Protein AF-A0A8S0FPG7-F1 (afdb_monomer)

Foldseek 3Di:
DQVLVVVLVVQLVVLLVVDDPVCSVPPSVVVSCVVSVVCLCVPLLVVLVVVLVVLVVLCVVQVPDPVSLVVSLVVVVVCVVNVVVVSNVNSQVVCCVPPVHRPVVVSPVVSVVVVVVVLVVQLVVDDPPDPSVVVSCCVNCPPPCVVVVVD

Sequence (151 aa):
MLIAAWACARIECMVRRFMPDDLDMLLTSLITLLITATLAYLIIMPLGGWLFEGMSWLFMHLNSNPLGCAVLAGLFLIAVVFGVHQGFIPVYLALMDSQGFNSLFPILSMAGAGQVGAALALYWRAQPHSALRSQVRGAMVFPVCLALANR

Mean predicted aligned error: 8.55 Å

InterPro domains:
  IPR003352 Phosphotransferase system, EIIC [PF02378] (2-140)
  IPR050558 Phosphotransferase System Sugar-Specific Components [PTHR30175] (1-141)

pLDDT: mean 82.03, std 10.94, range [39.38, 93.62]

Organism: Escherichia coli (NCBI:txid562)

Radius of gyration: 20.66 Å; Cα contacts (8 Å, |Δi|>4): 97; chains: 1; bounding box: 47×41×50 Å

Secondary structure (DSSP, 8-state):
-HHHHHHHHHHHHHHGGG--TTTIIIIIHHHHHHHHHHHHHHHHHHHHHHHHHHHHHHHHHHTTSHHHHHHHHHHHHHHHHHT-GGGGHHHHHHHHHHHSS-THHHHHHHHHHHHHHHHHHHHHHS-TT-HHHHHHHHHHHTTTSTTTTT-

Structure (mmCIF, N/CA/C/O backbone):
data_AF-A0A8S0FPG7-F1
#
_entry.id   AF-A0A8S0FPG7-F1
#
loop_
_atom_site.group_PDB
_atom_site.id
_atom_site.type_symbol
_atom_site.label_atom_id
_atom_site.label_alt_id
_atom_site.label_comp_id
_atom_site.label_asym_id
_atom_site.label_entity_id
_atom_site.label_seq_id
_atom_site.pdbx_PDB_ins_code
_atom_site.Cartn_x
_atom_site.Cartn_y
_atom_site.Cartn_z
_atom_site.occupancy
_atom_site.B_iso_or_equiv
_atom_site.auth_seq_id
_atom_site.auth_comp_id
_atom_site.auth_asym_id
_atom_site.auth_atom_id
_atom_site.pdbx_PDB_model_num
ATOM 1 N N . MET A 1 1 ? -8.082 -0.524 1.436 1.00 66.88 1 MET A N 1
ATOM 2 C CA . MET A 1 1 ? -8.017 -0.491 2.911 1.00 66.88 1 MET A CA 1
ATOM 3 C C . MET A 1 1 ? -8.982 0.546 3.444 1.00 66.88 1 MET A C 1
ATOM 5 O O . MET A 1 1 ? -9.886 0.129 4.137 1.00 66.88 1 MET A O 1
ATOM 9 N N . LEU A 1 2 ? -8.917 1.827 3.054 1.00 77.75 2 LEU A N 1
ATOM 10 C CA . LEU A 1 2 ? -9.933 2.814 3.471 1.00 77.75 2 LEU A CA 1
ATOM 11 C C . LEU A 1 2 ? -11.357 2.430 3.029 1.00 77.75 2 LEU A C 1
ATOM 13 O O . LEU A 1 2 ? -12.260 2.337 3.852 1.00 77.75 2 LEU A O 1
ATOM 17 N N . ILE A 1 3 ? -11.538 2.129 1.739 1.00 81.31 3 ILE A N 1
ATOM 18 C CA . ILE A 1 3 ? -12.849 1.749 1.181 1.00 81.31 3 ILE A CA 1
ATOM 19 C C . ILE A 1 3 ? -13.330 0.417 1.778 1.00 81.31 3 ILE A C 1
ATOM 21 O O . ILE A 1 3 ? -14.481 0.288 2.186 1.00 8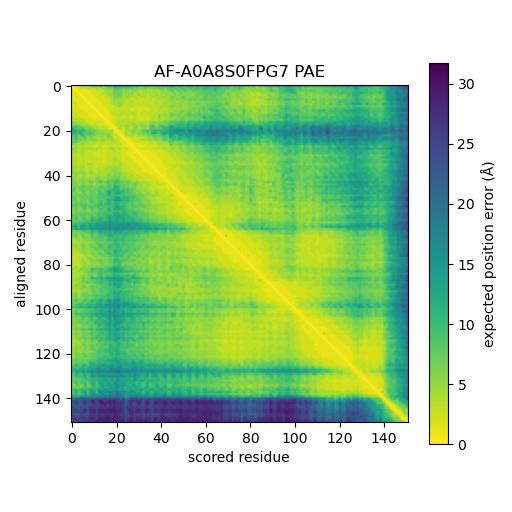1.31 3 ILE A O 1
ATOM 25 N N . ALA A 1 4 ? -12.425 -0.560 1.874 1.00 78.44 4 ALA A N 1
ATOM 26 C CA . ALA A 1 4 ? -12.716 -1.872 2.446 1.00 78.44 4 ALA A CA 1
ATOM 27 C C . ALA A 1 4 ? -13.068 -1.795 3.941 1.00 78.44 4 ALA A C 1
ATOM 29 O O . ALA A 1 4 ? -14.007 -2.452 4.368 1.00 78.44 4 ALA A O 1
ATOM 30 N N . ALA A 1 5 ? -12.368 -0.968 4.724 1.00 83.25 5 ALA A N 1
ATOM 31 C CA . ALA A 1 5 ? -12.648 -0.761 6.143 1.00 83.25 5 ALA A CA 1
ATOM 32 C C . ALA A 1 5 ? -13.995 -0.064 6.350 1.00 83.25 5 ALA A C 1
ATOM 34 O O . ALA A 1 5 ? -14.757 -0.466 7.221 1.00 83.25 5 ALA A O 1
ATOM 35 N N . TRP A 1 6 ? -14.326 0.924 5.514 1.00 87.69 6 TRP A N 1
ATOM 36 C CA . TRP A 1 6 ? -15.642 1.561 5.536 1.00 87.69 6 TRP A CA 1
ATOM 37 C C . TRP A 1 6 ? -16.770 0.566 5.223 1.00 87.69 6 TRP A C 1
ATOM 39 O O . TRP A 1 6 ? -17.760 0.504 5.951 1.00 87.69 6 TRP A O 1
ATOM 49 N N . ALA A 1 7 ? -16.602 -0.256 4.182 1.00 85.25 7 ALA A N 1
ATOM 50 C CA . ALA A 1 7 ? -17.572 -1.289 3.826 1.00 85.25 7 ALA A CA 1
ATOM 51 C C . ALA A 1 7 ? -17.703 -2.352 4.930 1.00 85.25 7 ALA A C 1
ATOM 53 O O . ALA A 1 7 ? -18.816 -2.684 5.331 1.00 85.25 7 ALA A O 1
ATOM 54 N N . CYS A 1 8 ? -16.576 -2.826 5.467 1.00 86.00 8 CYS A N 1
ATOM 55 C CA . CYS A 1 8 ? -16.525 -3.780 6.573 1.00 86.00 8 CYS A CA 1
ATOM 56 C C . CYS A 1 8 ? -17.244 -3.233 7.809 1.00 86.00 8 CYS A C 1
ATOM 58 O O . CYS A 1 8 ? -18.121 -3.906 8.334 1.00 86.00 8 CYS A O 1
ATOM 60 N N . ALA A 1 9 ? -16.957 -1.993 8.219 1.00 88.69 9 ALA A N 1
ATOM 61 C CA . ALA A 1 9 ? -17.635 -1.348 9.342 1.00 88.69 9 ALA A CA 1
ATOM 62 C C . ALA A 1 9 ? -19.152 -1.261 9.112 1.00 88.69 9 ALA A C 1
ATOM 64 O O . ALA A 1 9 ? -19.949 -1.467 10.028 1.00 88.69 9 ALA A O 1
ATOM 65 N N . ARG A 1 10 ? -19.581 -1.003 7.870 1.00 90.12 10 ARG A N 1
ATOM 66 C CA . ARG A 1 10 ? -21.006 -0.935 7.542 1.00 90.12 10 ARG A CA 1
ATOM 67 C C . ARG A 1 10 ? -21.693 -2.298 7.615 1.00 90.12 10 ARG A C 1
ATOM 69 O O . ARG A 1 10 ? -22.821 -2.349 8.111 1.00 90.12 10 ARG A O 1
ATOM 76 N N . ILE A 1 11 ? -21.029 -3.352 7.136 1.00 89.06 11 ILE A N 1
ATOM 77 C CA . ILE A 1 11 ? -21.490 -4.746 7.223 1.00 89.06 11 ILE A CA 1
ATOM 78 C C . ILE A 1 11 ? -21.537 -5.176 8.689 1.00 89.06 11 ILE A C 1
ATOM 80 O O . ILE A 1 11 ? -22.553 -5.706 9.125 1.00 89.06 11 ILE A O 1
ATOM 84 N N . GLU A 1 12 ? -20.506 -4.862 9.470 1.00 89.56 12 GLU A N 1
ATOM 85 C CA . GLU A 1 12 ? -20.434 -5.178 10.896 1.00 89.56 12 GLU A CA 1
ATOM 86 C C . GLU A 1 12 ? -21.633 -4.602 11.652 1.00 89.56 12 GLU A C 1
ATOM 88 O O . GLU A 1 12 ? -22.359 -5.333 12.320 1.00 89.56 12 GLU A O 1
ATOM 93 N N . CYS A 1 13 ? -21.927 -3.310 11.468 1.00 89.38 13 CYS A N 1
ATOM 94 C CA . CYS A 1 13 ? -23.095 -2.680 12.083 1.00 89.38 13 CYS A CA 1
ATOM 95 C C . CYS A 1 13 ? -24.428 -3.319 11.662 1.00 89.38 13 CYS A C 1
ATOM 97 O O . CYS A 1 13 ? -25.410 -3.200 12.391 1.00 89.38 13 CYS A O 1
ATOM 99 N N . MET A 1 14 ? -24.505 -3.935 10.479 1.00 89.94 14 MET A N 1
ATOM 100 C CA . MET A 1 14 ? -25.705 -4.654 10.042 1.00 89.94 14 MET A CA 1
ATOM 101 C C . MET A 1 14 ? -25.798 -6.026 10.700 1.00 89.94 14 MET A C 1
ATOM 103 O O . MET A 1 14 ? -26.870 -6.373 11.182 1.00 89.94 14 MET A O 1
ATOM 107 N N . VAL A 1 15 ? -24.692 -6.769 10.756 1.00 87.75 15 VAL A N 1
ATOM 108 C CA . VAL A 1 15 ? -24.625 -8.102 11.370 1.00 87.75 15 VAL A CA 1
ATOM 109 C C . VAL A 1 15 ? -24.910 -8.023 12.872 1.00 87.75 15 VAL A C 1
ATOM 111 O O . VAL A 1 15 ? -25.743 -8.782 13.361 1.00 87.75 15 VAL A O 1
ATOM 114 N N . ARG A 1 16 ? -24.342 -7.031 13.576 1.00 87.94 16 ARG A N 1
ATOM 115 C CA . ARG A 1 16 ? -24.576 -6.808 15.018 1.00 87.94 16 ARG A CA 1
ATOM 116 C C . ARG A 1 16 ? -26.052 -6.674 15.388 1.00 87.94 16 ARG A C 1
ATOM 118 O O . ARG A 1 16 ? -26.443 -7.061 16.478 1.00 87.94 16 ARG A O 1
ATOM 125 N N . ARG A 1 17 ? -26.901 -6.156 14.488 1.00 87.69 17 ARG A N 1
ATOM 126 C CA . ARG A 1 17 ? -28.345 -5.982 14.756 1.00 87.69 17 ARG A CA 1
ATOM 127 C C . ARG A 1 17 ? -29.105 -7.296 14.921 1.00 87.69 17 ARG A C 1
ATOM 129 O O . ARG A 1 17 ? -30.216 -7.271 15.436 1.00 87.69 17 ARG A O 1
ATOM 136 N N . PHE A 1 18 ? -28.545 -8.402 14.446 1.00 87.12 18 PHE A N 1
ATOM 137 C CA . PHE A 1 18 ? -29.177 -9.718 14.493 1.00 87.12 18 PHE A CA 1
ATOM 138 C C . PHE A 1 18 ? -28.491 -10.662 15.489 1.00 87.12 18 PHE A C 1
ATOM 140 O O . PHE A 1 18 ? -28.890 -11.821 15.583 1.00 87.12 18 PHE A O 1
ATOM 147 N N . MET A 1 19 ? -27.470 -10.187 16.215 1.00 87.12 19 MET A N 1
ATOM 148 C CA . MET A 1 19 ? -26.641 -11.032 17.070 1.00 87.12 19 MET A CA 1
ATOM 149 C C . MET A 1 19 ? -27.096 -11.024 18.531 1.00 87.12 19 MET A C 1
ATOM 151 O O . MET A 1 19 ? -27.353 -9.952 19.073 1.00 87.12 19 MET A O 1
ATOM 155 N N . PRO A 1 20 ? -27.177 -12.198 19.184 1.00 84.69 20 PRO A N 1
ATOM 156 C CA . PRO A 1 20 ? -27.392 -12.279 20.624 1.00 84.69 20 PRO A CA 1
ATOM 157 C C . PRO A 1 20 ? -26.140 -11.832 21.398 1.00 84.69 20 PRO A C 1
ATOM 159 O O . PRO A 1 20 ? -25.017 -12.146 20.992 1.00 84.69 20 PRO A O 1
ATOM 162 N N . ASP A 1 21 ? -26.342 -11.147 22.528 1.00 83.19 21 ASP A N 1
ATOM 163 C CA . ASP A 1 21 ? -25.289 -10.469 23.307 1.00 83.19 21 ASP A CA 1
ATOM 164 C C . ASP A 1 21 ? -24.123 -11.392 23.707 1.00 83.19 21 ASP A C 1
ATOM 166 O O . ASP A 1 21 ? -22.960 -10.994 23.631 1.00 83.19 21 ASP A O 1
ATOM 170 N N . ASP A 1 22 ? -24.408 -12.651 24.053 1.00 84.69 22 ASP A N 1
ATOM 171 C CA . ASP A 1 22 ? -23.398 -13.627 24.492 1.00 84.69 22 ASP A CA 1
ATOM 172 C C . ASP A 1 22 ? -22.407 -14.030 23.386 1.00 84.69 22 ASP A C 1
ATOM 174 O O . ASP A 1 22 ? -21.291 -14.475 23.662 1.00 84.69 22 ASP A O 1
ATOM 178 N N . LEU A 1 23 ? -22.814 -13.906 22.118 1.00 83.56 23 LEU A N 1
ATOM 179 C CA . LEU A 1 23 ? -22.039 -14.357 20.959 1.00 83.56 23 LEU A CA 1
ATOM 180 C C . LEU A 1 23 ? -21.587 -13.202 20.062 1.00 83.56 23 LEU A C 1
ATOM 182 O O . LEU A 1 23 ? -20.789 -13.438 19.155 1.00 83.56 23 LEU A O 1
ATOM 186 N N . ASP A 1 24 ? -22.038 -11.969 20.307 1.00 84.00 24 ASP A N 1
ATOM 187 C CA . ASP A 1 24 ? -21.792 -10.814 19.437 1.00 84.00 24 ASP A CA 1
ATOM 188 C C . ASP A 1 24 ? -20.299 -10.636 19.117 1.00 84.00 24 ASP A C 1
ATOM 190 O O . ASP A 1 24 ? -19.909 -10.551 17.955 1.00 84.00 24 ASP A O 1
ATOM 194 N N . MET A 1 25 ? -19.419 -10.703 20.120 1.00 83.88 25 MET A N 1
ATOM 195 C CA . MET A 1 25 ? -17.989 -10.449 19.909 1.00 83.88 25 MET A CA 1
ATOM 196 C C . MET A 1 25 ? -17.319 -11.445 18.943 1.00 83.88 25 MET A C 1
ATOM 198 O O . MET A 1 25 ? -16.489 -11.046 18.124 1.00 83.88 25 MET A O 1
ATOM 202 N N . LEU A 1 26 ? -17.678 -12.730 19.011 1.00 89.88 26 LEU A N 1
ATOM 203 C CA . LEU A 1 26 ? -17.094 -13.777 18.165 1.00 89.88 26 LEU A CA 1
ATOM 204 C C . LEU A 1 26 ? -17.828 -13.885 16.825 1.00 89.88 26 LEU A C 1
ATOM 206 O O . LEU A 1 26 ? -17.214 -13.905 15.756 1.00 89.88 26 LEU A O 1
ATOM 210 N N . LEU A 1 27 ? -19.152 -13.978 16.893 1.00 88.38 27 LEU A N 1
ATOM 211 C CA . LEU A 1 27 ? -19.995 -14.381 15.779 1.00 88.38 27 LEU A CA 1
ATOM 212 C C . LEU A 1 27 ? -20.208 -13.222 14.799 1.00 88.38 27 LEU A C 1
ATOM 214 O O . LEU A 1 27 ? -20.146 -13.441 13.590 1.00 88.38 27 LEU A O 1
ATOM 218 N N . THR A 1 28 ? -20.331 -11.982 15.286 1.00 89.75 28 THR A N 1
ATOM 219 C CA . THR A 1 28 ? -20.349 -10.802 14.409 1.00 89.75 28 THR A CA 1
ATOM 220 C C . THR A 1 28 ? -19.040 -10.678 13.651 1.00 89.75 28 THR A C 1
ATOM 222 O O . THR A 1 28 ? -19.062 -10.477 12.437 1.00 89.75 28 THR A O 1
ATOM 225 N N . SER A 1 29 ? -17.902 -10.819 14.334 1.00 87.62 29 SER A N 1
ATOM 226 C CA . SER A 1 29 ? -16.587 -10.665 13.706 1.00 87.62 29 SER A CA 1
ATOM 227 C C . SER A 1 29 ? -16.351 -11.734 12.631 1.00 87.62 29 SER A C 1
ATOM 229 O O . SER A 1 29 ? -15.973 -11.408 11.505 1.00 87.62 29 SER A O 1
ATOM 231 N N . LEU A 1 30 ? -16.688 -12.999 12.918 1.00 92.06 30 LEU A N 1
ATOM 232 C CA . LEU A 1 30 ? -16.592 -14.094 11.947 1.00 92.06 30 LEU A CA 1
ATOM 233 C C . LEU A 1 30 ? -17.506 -13.901 10.734 1.00 92.06 30 LEU A C 1
ATOM 235 O O . LEU A 1 30 ? -17.042 -14.021 9.602 1.00 92.06 30 LEU A O 1
ATOM 239 N N . ILE A 1 31 ? -18.787 -13.592 10.946 1.00 91.69 31 ILE A N 1
ATOM 240 C CA . ILE A 1 31 ? -19.750 -13.431 9.847 1.00 91.69 31 ILE A CA 1
ATOM 241 C C . ILE A 1 31 ? -19.401 -12.204 9.005 1.00 91.69 31 ILE A C 1
ATOM 243 O O . ILE A 1 31 ? -19.407 -12.276 7.776 1.00 91.69 31 ILE A O 1
ATOM 247 N N . T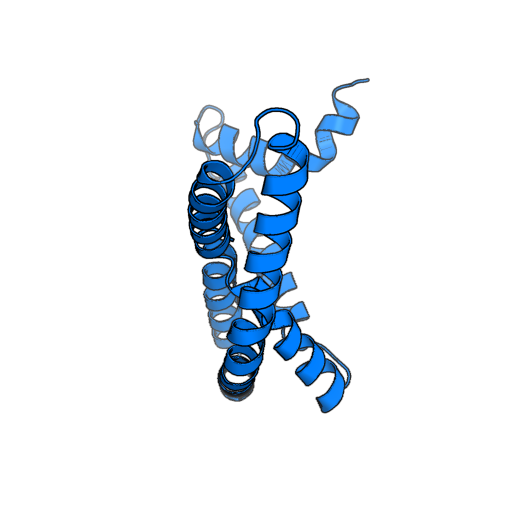HR A 1 32 ? -19.035 -11.094 9.646 1.00 90.00 32 THR A N 1
ATOM 248 C CA . THR A 1 32 ? -18.606 -9.873 8.953 1.00 90.00 32 THR A CA 1
ATOM 249 C C . THR A 1 32 ? -17.376 -10.142 8.096 1.00 90.00 32 THR A C 1
ATOM 251 O O . THR A 1 32 ? -17.351 -9.752 6.926 1.00 90.00 32 THR A O 1
ATOM 254 N N . LEU A 1 33 ? -16.379 -10.850 8.637 1.00 89.50 33 LEU A N 1
ATOM 255 C CA . LEU A 1 33 ? -15.185 -11.230 7.891 1.00 89.50 33 LEU A CA 1
ATOM 256 C C . LEU A 1 33 ? -15.530 -12.157 6.721 1.00 89.50 33 LEU A C 1
ATOM 258 O O . LEU A 1 33 ? -15.077 -11.905 5.609 1.00 89.50 33 LEU A O 1
ATOM 262 N N . LEU A 1 34 ? -16.354 -13.184 6.943 1.00 92.62 34 LEU A N 1
ATOM 263 C CA . LEU A 1 34 ? -16.747 -14.149 5.914 1.00 92.62 34 LEU A CA 1
ATOM 264 C C . LEU A 1 34 ? -17.476 -13.466 4.748 1.00 92.62 34 LEU A C 1
ATOM 266 O O . LEU A 1 34 ? -17.133 -13.687 3.586 1.00 92.62 34 LEU A O 1
ATOM 270 N N . ILE A 1 35 ? -18.448 -12.600 5.051 1.00 90.94 35 ILE A N 1
ATOM 271 C CA . ILE A 1 35 ? -19.203 -11.843 4.046 1.00 90.94 35 ILE A CA 1
ATOM 272 C C . ILE A 1 35 ? -18.265 -10.904 3.287 1.00 90.94 35 ILE A C 1
ATOM 274 O O . ILE A 1 35 ? -18.257 -10.899 2.056 1.00 90.94 35 ILE A O 1
ATOM 278 N N . THR A 1 36 ? -17.441 -10.140 4.007 1.00 87.19 36 THR A N 1
ATOM 279 C CA . THR A 1 36 ? -16.525 -9.168 3.396 1.00 87.19 36 THR A CA 1
ATOM 280 C C . THR A 1 36 ? -15.485 -9.864 2.519 1.00 87.19 36 THR A C 1
ATOM 282 O O . THR A 1 36 ? -15.229 -9.408 1.408 1.00 87.19 36 THR A O 1
ATOM 285 N N . ALA A 1 37 ? -14.929 -10.995 2.963 1.00 85.69 37 ALA A N 1
ATOM 286 C CA . ALA A 1 37 ? -13.973 -11.791 2.198 1.00 85.69 37 ALA A CA 1
ATOM 287 C C . ALA A 1 37 ? -14.609 -12.426 0.953 1.00 85.69 37 ALA A C 1
ATOM 289 O O . ALA A 1 37 ? -14.006 -12.407 -0.117 1.00 85.69 37 ALA A O 1
ATOM 290 N N . THR A 1 38 ? -15.839 -12.934 1.061 1.00 89.38 38 THR A N 1
ATOM 291 C CA . THR A 1 38 ? -16.563 -13.526 -0.077 1.00 89.38 38 THR A CA 1
ATOM 292 C C . THR A 1 38 ? -16.893 -12.470 -1.131 1.00 89.38 38 THR A C 1
ATOM 294 O O . THR A 1 38 ? -16.625 -12.669 -2.315 1.00 89.38 38 THR A O 1
ATOM 297 N N . LEU A 1 39 ? -17.417 -11.314 -0.710 1.00 86.25 39 LEU A N 1
ATOM 298 C CA . LEU A 1 39 ? -17.679 -10.182 -1.603 1.00 86.25 39 LEU A CA 1
ATOM 299 C C . LEU A 1 39 ? -16.390 -9.668 -2.246 1.00 86.25 39 LEU A C 1
ATOM 301 O O . LEU A 1 39 ? -16.365 -9.402 -3.446 1.00 86.25 39 LEU A O 1
ATOM 305 N N . ALA A 1 40 ? -15.313 -9.568 -1.464 1.00 80.94 40 ALA A N 1
ATOM 306 C CA . ALA A 1 40 ? -14.002 -9.208 -1.973 1.00 80.94 40 ALA A CA 1
ATOM 307 C C . ALA A 1 40 ? -13.550 -10.201 -3.049 1.00 80.94 40 ALA A C 1
ATOM 309 O O . ALA A 1 40 ? -13.198 -9.775 -4.137 1.00 80.94 40 ALA A O 1
ATOM 310 N N . TYR A 1 41 ? -13.628 -11.508 -2.811 1.00 81.56 41 TYR A N 1
ATOM 311 C CA . TYR A 1 41 ? -13.235 -12.508 -3.802 1.00 81.56 41 TYR A CA 1
ATOM 312 C C . TYR A 1 41 ? -14.055 -12.398 -5.098 1.00 81.56 41 TYR A C 1
ATOM 314 O O . TYR A 1 41 ? -13.485 -12.249 -6.176 1.00 81.56 41 TYR A O 1
ATOM 322 N N . LEU A 1 42 ? -15.388 -12.389 -4.996 1.00 86.25 42 LEU A N 1
ATOM 323 C CA . LEU A 1 42 ? -16.279 -12.407 -6.162 1.00 86.25 42 LEU A CA 1
ATOM 324 C C . LEU A 1 42 ? -16.214 -11.132 -7.007 1.00 86.25 42 LEU A C 1
ATOM 326 O O . LEU A 1 42 ? -16.397 -11.199 -8.218 1.00 86.25 42 LEU A O 1
ATOM 330 N N . ILE A 1 43 ? -15.970 -9.976 -6.386 1.00 83.12 43 ILE A N 1
ATOM 331 C CA . ILE A 1 43 ? -15.956 -8.683 -7.081 1.00 83.12 43 ILE A CA 1
ATOM 332 C C . ILE A 1 43 ? -14.532 -8.294 -7.486 1.00 83.12 43 ILE A C 1
ATOM 334 O O . ILE A 1 43 ? -14.308 -7.826 -8.599 1.00 83.12 43 ILE A O 1
ATOM 338 N N . ILE A 1 44 ? -13.546 -8.486 -6.609 1.00 78.69 44 ILE A N 1
ATOM 339 C CA . ILE A 1 44 ? -12.174 -8.023 -6.851 1.00 78.69 44 ILE A CA 1
ATOM 340 C C . ILE A 1 44 ? -11.457 -8.923 -7.855 1.00 78.69 44 ILE A C 1
ATOM 342 O O . ILE A 1 44 ? -10.680 -8.404 -8.649 1.00 78.69 44 ILE A O 1
ATOM 346 N N . MET A 1 45 ? -11.719 -10.235 -7.885 1.00 76.31 45 MET A N 1
ATOM 347 C CA . MET A 1 45 ? -11.085 -11.113 -8.876 1.00 76.31 45 MET A CA 1
ATOM 348 C C . MET A 1 45 ? -11.397 -10.753 -10.336 1.00 76.31 45 MET A C 1
ATOM 350 O O . MET A 1 45 ? -10.437 -10.598 -11.092 1.00 76.31 45 MET A O 1
ATOM 354 N N . PRO A 1 46 ? -12.664 -10.580 -10.770 1.00 79.94 46 PRO A N 1
ATOM 355 C CA . PRO A 1 46 ? -12.944 -10.203 -12.157 1.00 79.94 46 PRO A CA 1
ATOM 356 C C . PRO A 1 46 ? -12.401 -8.809 -12.493 1.00 79.94 46 PRO A C 1
ATOM 358 O O . PRO A 1 46 ? -11.813 -8.617 -13.555 1.00 79.94 46 PRO A O 1
ATOM 361 N N . LEU A 1 47 ? -12.507 -7.853 -11.564 1.00 80.88 47 LEU A N 1
ATOM 362 C CA . LEU A 1 47 ? -11.911 -6.524 -11.731 1.00 80.88 47 LEU A CA 1
ATOM 363 C C . LEU A 1 47 ? -10.380 -6.583 -11.831 1.00 80.88 47 LEU A C 1
ATOM 365 O O . LEU A 1 47 ? -9.779 -5.801 -12.565 1.00 80.88 47 LEU A O 1
ATOM 369 N N . GLY A 1 48 ? -9.753 -7.524 -11.123 1.00 74.00 48 GLY A N 1
ATOM 370 C CA . GLY A 1 48 ? -8.319 -7.780 -11.168 1.00 74.00 48 GLY A CA 1
ATOM 371 C C . GLY A 1 48 ? -7.828 -8.146 -12.568 1.00 74.00 48 GLY A C 1
ATOM 372 O O . GLY A 1 48 ? -6.738 -7.725 -12.938 1.00 74.00 48 GLY A O 1
ATOM 373 N N . GLY A 1 49 ? -8.636 -8.844 -13.374 1.00 76.06 49 GLY A N 1
ATOM 374 C CA . GLY A 1 49 ? -8.312 -9.149 -14.773 1.00 76.06 49 GLY A CA 1
ATOM 375 C C . GLY A 1 49 ? -8.200 -7.894 -15.645 1.00 76.06 49 GLY A C 1
ATOM 376 O O . GLY A 1 49 ? -7.164 -7.655 -16.261 1.00 76.06 49 GLY A O 1
ATOM 377 N N . TRP A 1 50 ? -9.213 -7.024 -15.629 1.00 79.88 50 TRP A N 1
ATOM 378 C CA . TRP A 1 50 ? -9.172 -5.752 -16.373 1.00 79.88 50 TRP A CA 1
ATOM 379 C C . TRP A 1 50 ? -8.073 -4.816 -15.879 1.00 79.88 50 TRP A C 1
ATOM 381 O O . TRP A 1 50 ? -7.439 -4.094 -16.648 1.00 79.88 50 TRP A O 1
ATOM 391 N N . LEU A 1 51 ? -7.820 -4.840 -14.574 1.00 74.88 51 LEU A N 1
ATOM 392 C CA . LEU A 1 51 ? -6.754 -4.060 -13.975 1.00 74.88 51 LEU A CA 1
ATOM 393 C C . LEU A 1 51 ? -5.371 -4.584 -14.369 1.00 74.88 51 LEU A C 1
ATOM 395 O O . LEU A 1 51 ? -4.465 -3.782 -14.587 1.00 74.88 51 LEU A O 1
ATOM 399 N N . PHE A 1 52 ? -5.216 -5.904 -14.513 1.00 75.31 52 PHE A N 1
ATOM 400 C CA . PHE A 1 52 ? -4.014 -6.525 -15.062 1.00 75.31 52 PHE A CA 1
ATOM 401 C C . PHE A 1 52 ? -3.765 -6.093 -16.505 1.00 75.31 52 PHE A C 1
ATOM 403 O O . PHE A 1 52 ? -2.636 -5.725 -16.822 1.00 75.31 52 PHE A O 1
ATOM 410 N N . GLU A 1 53 ? -4.789 -6.069 -17.357 1.00 79.75 53 GLU A N 1
ATOM 411 C CA . GLU A 1 53 ? -4.655 -5.593 -18.739 1.00 79.75 53 GLU A CA 1
ATOM 412 C C . GLU A 1 53 ? -4.217 -4.124 -18.785 1.00 79.75 53 GLU A C 1
ATOM 414 O O . GLU A 1 53 ? -3.235 -3.787 -19.451 1.00 79.75 53 GLU A O 1
ATOM 419 N N . GLY A 1 54 ? -4.877 -3.252 -18.014 1.00 80.56 54 GLY A N 1
ATOM 420 C CA . GLY A 1 54 ? -4.522 -1.833 -17.941 1.00 80.56 54 GLY A CA 1
ATOM 421 C C . GLY A 1 54 ? -3.118 -1.596 -17.377 1.00 80.56 54 GLY A C 1
ATOM 422 O O . GLY A 1 54 ? -2.372 -0.758 -17.888 1.00 80.56 54 GLY A O 1
ATOM 423 N N . MET A 1 55 ? -2.722 -2.355 -16.353 1.00 75.50 55 MET A N 1
ATOM 424 C CA . MET A 1 55 ? -1.387 -2.249 -15.763 1.00 75.50 55 MET A CA 1
ATOM 425 C C . MET A 1 55 ? -0.298 -2.788 -16.680 1.00 75.50 55 MET A C 1
ATOM 427 O O . MET A 1 55 ? 0.744 -2.150 -16.815 1.00 75.50 55 MET A O 1
ATOM 431 N N . SER A 1 56 ? -0.553 -3.911 -17.348 1.00 77.56 56 SER A N 1
ATOM 432 C CA . SER A 1 56 ? 0.340 -4.472 -18.361 1.00 77.56 56 SER A CA 1
ATOM 433 C C . SER A 1 56 ? 0.531 -3.492 -19.513 1.00 77.56 56 SER A C 1
ATOM 435 O O . SER A 1 56 ? 1.663 -3.232 -19.918 1.00 77.56 56 SER A O 1
ATOM 437 N N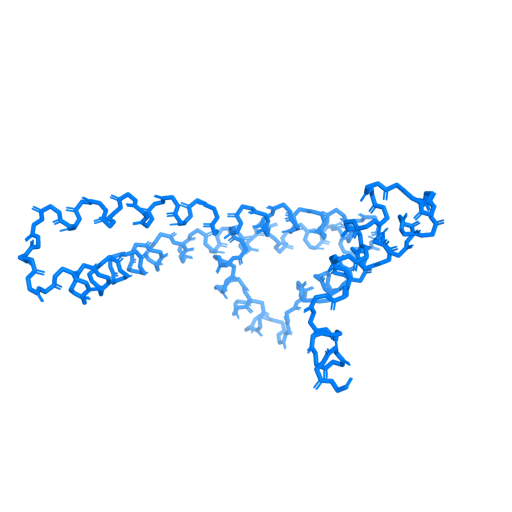 . TRP A 1 57 ? -0.552 -2.867 -19.986 1.00 83.31 57 TRP A N 1
ATOM 438 C CA . TRP A 1 57 ? -0.483 -1.832 -21.013 1.00 83.31 57 TRP A CA 1
ATOM 439 C C . TRP A 1 57 ? 0.369 -0.644 -20.558 1.00 83.31 57 TRP A C 1
ATOM 441 O O . TRP A 1 57 ? 1.284 -0.234 -21.273 1.00 83.31 57 TRP A O 1
ATOM 451 N N . LEU A 1 58 ? 0.125 -0.121 -19.354 1.00 81.44 58 LEU A N 1
ATOM 452 C CA . LEU A 1 58 ? 0.872 1.021 -18.830 1.00 81.44 58 LEU A CA 1
ATOM 453 C C . LEU A 1 58 ? 2.361 0.693 -18.671 1.00 81.44 58 LEU A C 1
ATOM 455 O O . LEU A 1 58 ? 3.216 1.501 -19.025 1.00 81.44 58 LEU A O 1
ATOM 459 N N . PHE A 1 59 ? 2.671 -0.508 -18.184 1.00 78.94 59 PHE A N 1
ATOM 460 C CA . PHE A 1 59 ? 4.038 -0.986 -18.026 1.00 78.94 59 PHE A CA 1
ATOM 461 C C . PHE A 1 59 ? 4.762 -1.079 -19.375 1.00 78.94 59 PHE A C 1
ATOM 463 O O . PHE A 1 59 ? 5.852 -0.530 -19.518 1.00 78.94 59 PHE A O 1
ATOM 470 N N . MET A 1 60 ? 4.135 -1.682 -20.389 1.00 80.44 60 MET A N 1
ATOM 471 C CA . MET A 1 60 ? 4.712 -1.796 -21.734 1.00 80.44 60 MET A CA 1
ATOM 472 C C . MET A 1 60 ? 5.048 -0.437 -22.361 1.00 80.44 60 MET A C 1
ATOM 474 O O . MET A 1 60 ? 6.043 -0.324 -23.075 1.00 80.44 60 MET A O 1
ATOM 478 N N . HIS A 1 61 ? 4.257 0.602 -22.078 1.00 84.50 61 HIS A N 1
ATOM 479 C CA . HIS A 1 61 ? 4.445 1.926 -22.679 1.00 84.50 61 HIS A CA 1
ATOM 480 C C . HIS A 1 61 ? 5.330 2.869 -21.854 1.00 84.50 61 HIS A C 1
ATOM 482 O O . HIS A 1 61 ? 5.939 3.774 -22.422 1.00 84.50 61 HIS A O 1
ATOM 488 N N . LEU A 1 62 ? 5.411 2.687 -20.531 1.00 85.12 62 LEU A N 1
ATOM 489 C CA . LEU A 1 62 ? 6.097 3.625 -19.634 1.00 85.12 62 LEU A CA 1
ATOM 490 C C . LEU A 1 62 ? 7.387 3.079 -19.008 1.00 85.12 62 LEU A C 1
ATOM 492 O O . LEU A 1 62 ? 8.178 3.866 -18.492 1.00 85.12 62 LEU A O 1
ATOM 496 N N . ASN A 1 63 ? 7.655 1.773 -19.068 1.00 81.25 63 ASN A N 1
ATOM 497 C CA . ASN A 1 63 ? 8.845 1.192 -18.433 1.00 81.25 63 ASN A CA 1
ATOM 498 C C . ASN A 1 63 ? 10.170 1.501 -19.171 1.00 81.25 63 ASN A C 1
ATOM 500 O O . ASN A 1 63 ? 11.250 1.194 -18.675 1.00 81.25 63 ASN A O 1
ATOM 504 N N . SER A 1 64 ? 10.119 2.113 -20.357 1.00 82.06 64 SER A N 1
ATOM 505 C CA . SER A 1 64 ? 11.306 2.400 -21.178 1.00 82.06 64 SER A CA 1
ATOM 506 C C . SER A 1 64 ? 12.133 3.601 -20.699 1.00 82.06 64 SER A C 1
ATOM 508 O O . SER A 1 64 ? 13.269 3.768 -21.139 1.00 82.06 64 SER A O 1
ATOM 510 N N . ASN A 1 65 ? 11.597 4.441 -19.806 1.00 85.38 65 ASN A N 1
ATOM 511 C CA . ASN A 1 65 ? 12.273 5.643 -19.314 1.00 85.38 65 ASN A CA 1
ATOM 512 C C . ASN A 1 65 ? 11.990 5.871 -17.814 1.00 85.38 65 ASN A C 1
ATOM 514 O O . ASN A 1 65 ? 10.835 5.740 -17.400 1.00 85.38 65 ASN A O 1
ATOM 518 N N . PRO A 1 66 ? 12.982 6.296 -17.001 1.00 85.56 66 PRO A N 1
ATOM 519 C CA . PRO A 1 66 ? 12.805 6.652 -15.591 1.00 85.56 66 PRO A CA 1
ATOM 520 C C . PRO A 1 66 ? 11.563 7.489 -15.244 1.00 85.56 66 PRO A C 1
ATOM 522 O O . PRO A 1 66 ? 10.945 7.244 -14.208 1.00 85.56 66 PRO A O 1
ATOM 525 N N . LEU A 1 67 ? 11.158 8.448 -16.088 1.00 88.31 67 LEU A N 1
ATOM 526 C CA . LEU A 1 67 ? 9.942 9.241 -15.842 1.00 88.31 67 LEU A CA 1
ATOM 527 C C . LEU A 1 67 ? 8.663 8.398 -15.895 1.00 88.31 67 LEU A C 1
ATOM 529 O O . LEU A 1 67 ? 7.770 8.585 -15.072 1.00 88.31 67 LEU A O 1
ATOM 533 N N . GLY A 1 68 ? 8.573 7.459 -16.834 1.00 87.62 68 GLY A N 1
ATOM 534 C CA . GLY A 1 68 ? 7.420 6.573 -16.931 1.00 87.62 68 GLY A CA 1
ATOM 535 C C . GLY A 1 68 ? 7.349 5.612 -15.743 1.00 87.62 68 GLY A C 1
ATOM 536 O O . GLY A 1 68 ? 6.280 5.450 -15.152 1.00 87.62 68 GLY A O 1
ATOM 537 N N . CYS A 1 69 ? 8.494 5.088 -15.294 1.00 84.62 69 CYS A N 1
ATOM 538 C CA . CYS A 1 69 ? 8.586 4.308 -14.056 1.00 84.62 69 CYS A CA 1
ATOM 539 C C . CYS A 1 69 ? 8.170 5.122 -12.818 1.00 84.62 69 CYS A C 1
ATOM 541 O O . CYS A 1 69 ? 7.510 4.587 -11.928 1.00 84.62 69 CYS A O 1
ATOM 543 N N . ALA A 1 70 ? 8.496 6.419 -12.765 1.00 86.69 70 ALA A N 1
ATOM 544 C CA . ALA A 1 70 ? 8.064 7.307 -11.685 1.00 86.69 70 ALA A CA 1
ATOM 545 C C . ALA A 1 70 ? 6.541 7.534 -11.684 1.00 86.69 70 ALA A C 1
ATOM 547 O O . ALA A 1 70 ? 5.924 7.547 -10.619 1.00 86.69 70 ALA A O 1
ATOM 548 N N . VAL A 1 71 ? 5.916 7.659 -12.860 1.00 87.88 71 VAL A N 1
ATOM 549 C CA . VAL A 1 71 ? 4.451 7.753 -12.993 1.00 87.88 71 VAL A CA 1
ATOM 550 C C . VAL A 1 71 ? 3.776 6.453 -12.549 1.00 87.88 71 VAL A C 1
ATOM 552 O O . VAL A 1 71 ? 2.833 6.496 -11.760 1.00 87.88 71 VAL A O 1
ATOM 555 N N . LEU A 1 72 ? 4.290 5.301 -12.993 1.00 86.31 72 LEU A N 1
ATOM 556 C CA . LEU A 1 72 ? 3.837 3.973 -12.560 1.00 86.31 72 LEU A CA 1
ATOM 557 C C . LEU A 1 72 ? 3.912 3.823 -11.032 1.00 86.31 72 LEU A C 1
ATOM 559 O O . LEU A 1 72 ? 2.930 3.438 -10.396 1.00 86.31 72 LEU A O 1
ATOM 563 N N . ALA A 1 73 ? 5.049 4.192 -10.435 1.00 86.50 73 ALA A N 1
ATOM 564 C CA . ALA A 1 73 ? 5.243 4.207 -8.988 1.00 86.50 73 ALA A CA 1
ATOM 565 C C . ALA A 1 73 ? 4.242 5.136 -8.279 1.00 86.50 73 ALA A C 1
ATOM 567 O O . ALA A 1 73 ? 3.621 4.739 -7.293 1.00 86.50 73 ALA A O 1
ATOM 568 N N . GLY A 1 74 ? 4.042 6.355 -8.786 1.00 87.81 74 GLY A N 1
ATOM 569 C CA . GLY A 1 74 ? 3.118 7.333 -8.210 1.00 87.81 74 GLY A CA 1
ATOM 570 C C . GLY A 1 74 ? 1.659 6.871 -8.230 1.00 87.81 74 GLY A C 1
ATOM 571 O O . GLY A 1 74 ? 0.973 6.950 -7.210 1.00 87.81 74 GLY A O 1
ATOM 572 N N . LEU A 1 75 ? 1.194 6.326 -9.357 1.00 85.44 75 LEU A N 1
ATOM 573 C CA . LEU A 1 75 ? -0.152 5.755 -9.474 1.00 85.44 75 LEU A CA 1
ATOM 574 C C . LEU A 1 75 ? -0.356 4.601 -8.492 1.00 85.44 75 LEU A C 1
ATOM 576 O O . LEU A 1 75 ? -1.398 4.518 -7.836 1.00 85.44 75 LEU A O 1
ATOM 580 N N . PHE A 1 76 ? 0.659 3.751 -8.330 1.00 84.75 76 PHE A N 1
ATOM 581 C CA . PHE A 1 76 ? 0.599 2.682 -7.348 1.00 84.75 76 PHE A CA 1
ATOM 582 C C . PHE A 1 76 ? 0.515 3.217 -5.914 1.00 84.75 76 PHE A C 1
ATOM 584 O O . PHE A 1 76 ? -0.301 2.731 -5.136 1.00 84.75 76 PHE A O 1
ATOM 591 N N . LEU A 1 77 ? 1.281 4.252 -5.553 1.00 87.69 77 LEU A N 1
ATOM 592 C CA . LEU A 1 77 ? 1.197 4.865 -4.222 1.00 87.69 77 LEU A CA 1
ATOM 593 C C . LEU A 1 77 ? -0.205 5.420 -3.922 1.00 87.69 77 LEU A C 1
ATOM 595 O O . LEU A 1 77 ? -0.698 5.257 -2.807 1.00 87.69 77 LEU A O 1
ATOM 599 N N . ILE A 1 78 ? -0.891 5.996 -4.913 1.00 85.38 78 ILE A N 1
ATOM 600 C CA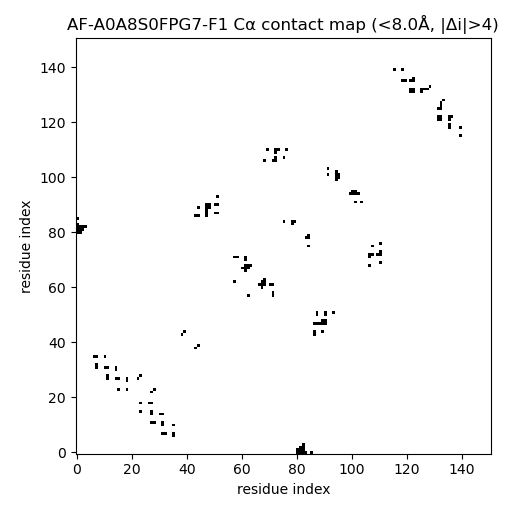 . ILE A 1 78 ? -2.296 6.412 -4.765 1.00 85.38 78 ILE A CA 1
ATOM 601 C C . ILE A 1 78 ? -3.182 5.188 -4.484 1.00 85.38 78 ILE A C 1
ATOM 603 O O . ILE A 1 78 ? -3.974 5.193 -3.536 1.00 85.38 78 ILE A O 1
ATOM 607 N N . ALA A 1 79 ? -3.006 4.101 -5.240 1.00 84.00 79 ALA A N 1
ATOM 608 C CA . ALA A 1 79 ? -3.707 2.842 -4.989 1.00 84.00 79 ALA A CA 1
ATOM 609 C C . ALA A 1 79 ? -3.375 2.239 -3.608 1.00 84.00 79 ALA A C 1
ATOM 611 O O . ALA A 1 79 ? -4.219 1.554 -3.017 1.00 84.00 79 ALA A O 1
ATOM 612 N N . VAL A 1 80 ? -2.187 2.506 -3.054 1.00 85.31 80 VAL A N 1
ATOM 613 C CA . VAL A 1 80 ? -1.807 2.130 -1.684 1.00 85.31 80 VAL A CA 1
ATOM 614 C C . VAL A 1 80 ? -2.582 2.921 -0.644 1.00 85.31 80 VAL A C 1
ATOM 616 O O . VAL A 1 80 ? -3.152 2.303 0.254 1.00 85.31 80 VAL A O 1
ATOM 619 N N . VAL A 1 81 ? -2.696 4.242 -0.802 1.00 86.25 81 VAL A N 1
ATOM 620 C CA . VAL A 1 81 ? -3.428 5.116 0.134 1.00 86.25 81 VAL A CA 1
ATOM 621 C C . VAL A 1 81 ? -4.900 4.711 0.244 1.00 86.25 81 VAL A C 1
ATOM 623 O O . VAL A 1 81 ? -5.401 4.470 1.341 1.00 86.25 81 VAL A O 1
ATOM 626 N N . PHE A 1 82 ? -5.594 4.530 -0.882 1.00 82.19 82 PHE A N 1
ATOM 627 C CA . PHE A 1 82 ? -6.972 4.010 -0.873 1.00 82.19 82 PHE A CA 1
ATOM 628 C C . PHE A 1 82 ? -7.030 2.508 -0.523 1.00 82.19 82 PHE A C 1
ATOM 630 O O . PHE A 1 82 ? -8.060 1.951 -0.120 1.00 82.19 82 PHE A O 1
ATOM 637 N N . GLY A 1 83 ? -5.881 1.840 -0.609 1.00 76.38 83 GLY A N 1
ATOM 638 C CA . GLY A 1 83 ? -5.657 0.427 -0.358 1.00 76.38 83 GLY A CA 1
ATOM 639 C C . GLY A 1 83 ? -6.382 -0.489 -1.342 1.00 76.38 83 GLY A C 1
ATOM 640 O O . GLY A 1 83 ? -6.838 -1.554 -0.936 1.00 76.38 83 GLY A O 1
ATOM 641 N N . VAL A 1 84 ? -6.513 -0.039 -2.589 1.00 81.31 84 VAL A N 1
ATOM 642 C CA . VAL A 1 84 ? -7.007 -0.809 -3.741 1.00 81.31 84 VAL A CA 1
ATOM 643 C C . VAL A 1 84 ? -5.934 -1.788 -4.231 1.00 81.31 84 VAL A C 1
ATOM 645 O O . VAL A 1 84 ? -6.269 -2.845 -4.749 1.00 81.31 84 VAL A O 1
ATOM 648 N N . HIS A 1 85 ? -4.650 -1.506 -3.972 1.00 84.00 85 HIS A N 1
ATOM 649 C CA . HIS A 1 85 ? -3.523 -2.381 -4.334 1.00 84.00 85 HIS A CA 1
ATOM 650 C C . HIS A 1 85 ? -3.618 -3.818 -3.788 1.00 84.00 85 HIS A C 1
ATOM 652 O O . HIS A 1 85 ? -3.036 -4.732 -4.360 1.00 84.00 85 HIS A O 1
ATOM 658 N N . GLN A 1 86 ? -4.343 -4.041 -2.687 1.00 79.38 86 GLN A N 1
ATOM 659 C CA . GLN A 1 86 ? -4.581 -5.387 -2.150 1.00 79.38 86 GLN A CA 1
ATOM 660 C C . GLN A 1 86 ? -5.448 -6.231 -3.092 1.00 79.38 86 GLN A C 1
ATOM 662 O O . GLN A 1 86 ? -5.344 -7.451 -3.112 1.00 79.38 86 GLN A O 1
ATOM 667 N N . GLY A 1 87 ? -6.250 -5.586 -3.940 1.00 76.88 87 GLY A N 1
ATOM 668 C CA . GLY A 1 87 ? -6.972 -6.262 -5.008 1.00 76.88 87 GLY A CA 1
ATOM 669 C C . GLY A 1 87 ? -6.104 -6.679 -6.192 1.00 76.88 87 GLY A C 1
ATOM 670 O O . GLY A 1 87 ? -6.620 -7.285 -7.121 1.00 76.88 87 GLY A O 1
ATOM 671 N N . PHE A 1 88 ? -4.799 -6.382 -6.179 1.00 81.25 88 PHE A N 1
ATOM 672 C CA . PHE A 1 88 ? -3.887 -6.724 -7.272 1.00 81.25 88 PHE A CA 1
ATOM 673 C C . PHE A 1 88 ? -3.275 -8.120 -7.076 1.00 81.25 88 PHE A C 1
ATOM 675 O O . PHE A 1 88 ? -2.468 -8.549 -7.889 1.00 81.25 88 PHE A O 1
ATOM 682 N N . ILE A 1 89 ? -3.657 -8.868 -6.033 1.00 84.94 89 ILE A N 1
ATOM 683 C CA . ILE A 1 89 ? -3.184 -10.249 -5.828 1.00 84.94 89 ILE A CA 1
ATOM 684 C C . ILE A 1 89 ? -3.367 -11.121 -7.089 1.00 84.94 89 ILE A C 1
ATOM 686 O O . ILE A 1 89 ? -2.391 -11.753 -7.494 1.00 84.94 89 ILE A O 1
ATOM 690 N N . PRO A 1 90 ? -4.528 -11.116 -7.778 1.00 81.25 90 PRO A N 1
ATOM 691 C CA . PRO A 1 90 ? -4.689 -11.862 -9.029 1.00 81.25 90 PRO A CA 1
ATOM 692 C C . PRO A 1 90 ? -3.752 -11.371 -10.142 1.00 81.25 90 PRO A C 1
ATOM 694 O O . PRO A 1 90 ? -3.222 -12.177 -10.898 1.00 81.25 90 PRO A O 1
ATOM 697 N N . VAL A 1 91 ? -3.498 -10.060 -10.203 1.00 80.88 91 VAL A N 1
ATOM 698 C CA . VAL A 1 91 ? -2.568 -9.427 -11.154 1.00 80.88 91 VAL A CA 1
ATOM 699 C C . VAL A 1 91 ? -1.149 -9.960 -10.936 1.00 80.88 91 VAL A C 1
ATOM 701 O O . VAL A 1 91 ? -0.483 -10.334 -11.896 1.00 80.88 91 VAL A O 1
ATOM 704 N N . TYR A 1 92 ? -0.689 -10.042 -9.681 1.00 84.06 92 TYR A N 1
ATOM 705 C CA . TYR A 1 92 ? 0.648 -10.552 -9.358 1.00 84.06 92 TYR A CA 1
ATOM 706 C C . TYR A 1 92 ? 0.821 -12.031 -9.708 1.00 84.06 92 TYR A C 1
ATOM 708 O O . TYR A 1 92 ? 1.905 -12.454 -10.115 1.00 84.06 92 TYR A O 1
ATOM 716 N N . LEU A 1 93 ? -0.242 -12.822 -9.543 1.00 85.31 93 LEU A N 1
ATOM 717 C CA . LEU A 1 93 ? -0.253 -14.228 -9.938 1.00 85.31 93 LEU A CA 1
ATOM 718 C C . LEU A 1 93 ? -0.212 -14.366 -11.465 1.00 85.31 93 LEU A C 1
ATOM 720 O O . LEU A 1 93 ? 0.597 -15.134 -11.970 1.00 85.31 93 LEU A O 1
ATOM 724 N N . ALA A 1 94 ? -0.993 -13.566 -12.197 1.00 82.38 94 ALA A N 1
ATOM 725 C CA . ALA A 1 94 ? -0.979 -13.551 -13.661 1.00 82.38 94 ALA A CA 1
ATOM 726 C C . ALA A 1 94 ? 0.375 -13.091 -14.240 1.00 82.38 94 ALA A C 1
ATOM 728 O O . ALA A 1 94 ? 0.866 -13.661 -15.213 1.00 82.38 94 ALA A O 1
ATOM 729 N N . LEU A 1 95 ? 1.022 -12.093 -13.628 1.00 80.38 95 LEU A N 1
ATOM 730 C CA . LEU A 1 95 ? 2.380 -11.660 -13.989 1.00 80.38 95 LEU A CA 1
ATOM 731 C C . LEU A 1 95 ? 3.402 -12.775 -13.734 1.00 80.38 95 LEU A C 1
ATOM 733 O O . LEU A 1 95 ? 4.245 -13.047 -14.580 1.00 80.38 95 LEU A O 1
ATOM 737 N N . MET A 1 96 ? 3.320 -13.450 -12.588 1.00 85.75 96 MET A N 1
ATOM 738 C CA . MET A 1 96 ? 4.207 -14.574 -12.286 1.00 85.75 96 MET A CA 1
ATOM 739 C C . MET A 1 96 ? 4.034 -15.726 -13.286 1.00 85.75 96 MET A C 1
ATOM 741 O O . MET A 1 96 ? 5.029 -16.266 -13.752 1.00 85.75 96 MET A O 1
ATOM 745 N N . ASP A 1 97 ? 2.797 -16.064 -13.649 1.00 86.12 97 ASP A N 1
ATOM 746 C CA . ASP A 1 97 ? 2.493 -17.157 -14.582 1.00 86.12 97 ASP A CA 1
ATOM 747 C C . ASP A 1 97 ? 2.930 -16.839 -16.025 1.00 86.12 97 ASP A C 1
ATOM 749 O O . ASP A 1 97 ? 3.493 -17.683 -16.717 1.00 86.12 97 ASP A O 1
ATOM 753 N N . SER A 1 98 ? 2.747 -15.590 -16.470 1.00 80.94 98 SER A N 1
ATOM 754 C CA . SER A 1 98 ? 3.035 -15.176 -17.854 1.00 80.94 98 SER A CA 1
ATOM 755 C C . SER A 1 98 ? 4.511 -14.902 -18.163 1.00 80.94 98 SER A C 1
ATOM 757 O O . SER A 1 98 ? 4.962 -15.203 -19.266 1.00 80.94 98 SER A O 1
ATOM 759 N N . GLN A 1 99 ? 5.270 -14.313 -17.234 1.00 81.62 99 GLN A N 1
ATOM 760 C CA . GLN A 1 99 ? 6.671 -13.900 -17.459 1.00 81.62 99 GLN A CA 1
ATOM 761 C C . GLN A 1 99 ? 7.656 -14.491 -16.435 1.00 81.62 99 GLN A C 1
ATOM 763 O O . GLN A 1 99 ? 8.860 -14.274 -16.556 1.00 81.62 99 GLN A O 1
ATOM 768 N N . GLY A 1 100 ? 7.184 -15.232 -15.426 1.00 83.69 100 GLY A N 1
ATOM 769 C CA . GLY A 1 100 ? 8.031 -15.857 -14.399 1.00 83.69 100 GLY A CA 1
ATOM 770 C C . GLY A 1 100 ? 8.502 -14.912 -13.288 1.00 83.69 100 GLY A C 1
ATOM 771 O O . GLY A 1 100 ? 9.243 -15.326 -12.399 1.00 83.69 100 GLY A O 1
ATOM 772 N N . PHE A 1 101 ? 8.103 -13.636 -13.320 1.00 81.44 101 PHE A N 1
ATOM 773 C CA . PHE A 1 101 ? 8.438 -12.654 -12.289 1.00 81.44 101 PHE A CA 1
ATOM 774 C C . PHE A 1 101 ? 7.373 -11.558 -12.162 1.00 81.44 101 PHE A C 1
ATOM 776 O O . PHE A 1 101 ? 6.559 -11.317 -13.050 1.00 81.44 101 PHE A O 1
ATOM 783 N N . ASN A 1 102 ? 7.396 -10.848 -11.033 1.00 84.69 102 ASN A N 1
ATOM 784 C CA . ASN A 1 102 ? 6.499 -9.726 -10.775 1.00 84.69 102 ASN A CA 1
ATOM 785 C C . ASN A 1 102 ? 7.167 -8.398 -11.135 1.00 84.69 102 ASN A C 1
ATOM 787 O O . ASN A 1 102 ? 7.850 -7.795 -10.309 1.00 84.69 102 ASN A O 1
ATOM 791 N N . SER A 1 103 ? 6.940 -7.919 -12.359 1.00 75.69 103 SER A N 1
ATOM 792 C CA . SER A 1 103 ? 7.503 -6.654 -12.858 1.00 75.69 103 SER A CA 1
ATOM 793 C C . SER A 1 103 ? 7.080 -5.411 -12.056 1.00 75.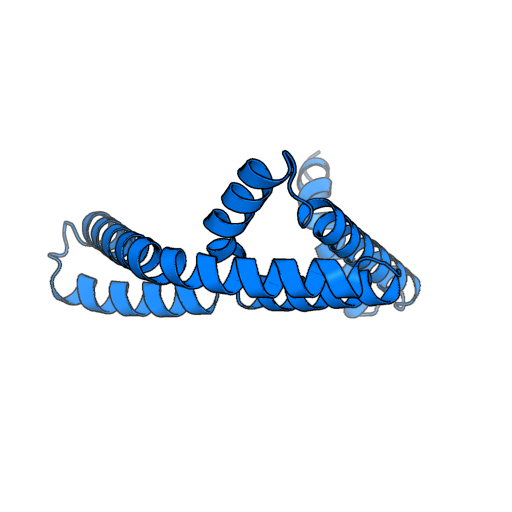69 103 SER A C 1
ATOM 795 O O . SER A 1 103 ? 7.780 -4.399 -12.065 1.00 75.69 103 SER A O 1
ATOM 797 N N . LEU A 1 104 ? 5.982 -5.492 -11.295 1.00 77.69 104 LEU A N 1
ATOM 798 C CA . LEU A 1 104 ? 5.522 -4.422 -10.405 1.00 77.69 104 LEU A CA 1
ATOM 799 C C . LEU A 1 104 ? 6.368 -4.288 -9.127 1.00 77.69 104 LEU A C 1
ATOM 801 O O . LEU A 1 104 ? 6.519 -3.182 -8.613 1.00 77.69 104 LEU A O 1
ATOM 805 N N . PHE A 1 105 ? 6.949 -5.376 -8.609 1.00 85.50 105 PHE A N 1
ATOM 806 C CA . PHE A 1 105 ? 7.682 -5.339 -7.334 1.00 85.50 105 PHE A CA 1
ATOM 807 C C . PHE A 1 105 ? 8.939 -4.454 -7.368 1.00 85.50 105 PHE A C 1
ATOM 809 O O . PHE A 1 105 ? 9.120 -3.678 -6.426 1.00 85.50 105 PHE A O 1
ATOM 816 N N . PRO A 1 106 ? 9.778 -4.474 -8.424 1.00 83.94 106 PRO A N 1
ATOM 817 C CA . PRO A 1 106 ? 10.887 -3.531 -8.553 1.00 83.94 106 PRO A CA 1
ATOM 818 C C . PRO A 1 106 ? 10.437 -2.065 -8.537 1.00 83.94 106 PRO A C 1
ATOM 820 O O . PRO A 1 106 ? 11.011 -1.260 -7.805 1.00 83.94 106 PRO A O 1
ATOM 823 N N . ILE A 1 107 ? 9.369 -1.720 -9.268 1.00 81.88 107 ILE A N 1
ATOM 824 C CA . ILE A 1 107 ? 8.830 -0.349 -9.309 1.00 81.88 107 ILE A CA 1
ATOM 825 C C . ILE A 1 107 ? 8.336 0.086 -7.921 1.00 81.88 107 ILE A C 1
ATOM 827 O O . ILE A 1 107 ? 8.619 1.201 -7.481 1.00 81.88 107 ILE A O 1
ATOM 831 N N . LEU A 1 108 ? 7.651 -0.799 -7.192 1.00 83.38 108 LEU A N 1
ATOM 832 C CA . LEU A 1 108 ? 7.231 -0.555 -5.806 1.00 83.38 108 LEU A CA 1
ATOM 833 C C . LEU A 1 108 ? 8.411 -0.330 -4.868 1.00 83.38 108 LEU A C 1
ATOM 835 O O . LEU A 1 108 ? 8.375 0.574 -4.035 1.00 83.38 108 LEU A O 1
ATOM 839 N N . SER A 1 109 ? 9.447 -1.160 -4.990 1.00 86.50 109 SER A N 1
ATOM 840 C CA . SER A 1 109 ? 10.653 -1.042 -4.175 1.00 86.50 109 SER A CA 1
ATOM 841 C C . SER A 1 109 ? 11.321 0.317 -4.397 1.00 86.50 109 SER A C 1
ATOM 843 O O . SER A 1 109 ? 11.664 1.003 -3.432 1.00 86.50 109 SER A O 1
ATOM 845 N N . MET A 1 110 ? 11.393 0.770 -5.654 1.00 86.00 110 MET A N 1
ATOM 846 C CA . MET A 1 110 ? 11.875 2.109 -6.001 1.00 86.00 110 MET A CA 1
ATOM 847 C C . MET A 1 110 ? 10.994 3.221 -5.413 1.00 86.00 110 MET A C 1
ATOM 849 O O . MET A 1 110 ? 11.524 4.212 -4.911 1.00 86.00 110 MET A O 1
ATOM 853 N N . ALA A 1 111 ? 9.667 3.059 -5.420 1.00 86.81 111 ALA A N 1
ATOM 854 C CA . ALA A 1 111 ? 8.740 4.014 -4.810 1.00 86.81 111 ALA A CA 1
ATOM 855 C C . ALA A 1 111 ? 8.974 4.151 -3.295 1.00 86.81 111 ALA A C 1
ATOM 857 O O . ALA A 1 111 ? 9.073 5.265 -2.778 1.00 86.81 111 ALA A O 1
ATOM 858 N N . GLY A 1 112 ? 9.122 3.022 -2.593 1.00 86.94 112 GLY A N 1
ATOM 859 C CA . GLY A 1 112 ? 9.419 2.987 -1.160 1.00 86.94 112 GLY A CA 1
ATOM 860 C C . GLY A 1 112 ? 10.777 3.612 -0.830 1.00 86.94 112 GLY A C 1
ATOM 861 O O . GLY A 1 112 ? 10.873 4.444 0.072 1.00 86.94 112 GLY A O 1
ATOM 862 N N . ALA A 1 113 ? 11.815 3.299 -1.610 1.00 87.69 113 ALA A N 1
ATOM 863 C CA . ALA A 1 113 ? 13.122 3.944 -1.482 1.00 87.69 113 ALA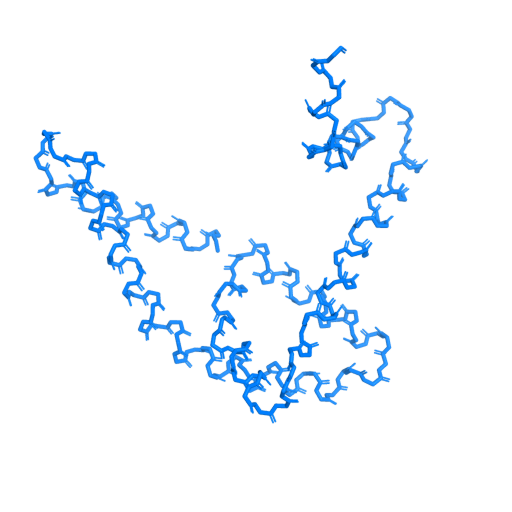 A CA 1
ATOM 864 C C . ALA A 1 113 ? 13.031 5.466 -1.702 1.00 87.69 113 ALA A C 1
ATOM 866 O O . ALA A 1 113 ? 13.632 6.240 -0.955 1.00 87.69 113 ALA A O 1
ATOM 867 N N . GLY A 1 114 ? 12.219 5.906 -2.669 1.00 88.88 114 GLY A N 1
ATOM 868 C CA . GLY A 1 114 ? 11.920 7.318 -2.905 1.00 88.88 114 GLY A CA 1
ATOM 869 C C . GLY A 1 114 ? 11.249 7.997 -1.708 1.00 88.88 114 GLY A C 1
ATOM 870 O O . GLY A 1 114 ? 11.643 9.102 -1.337 1.00 88.88 114 GLY A O 1
ATOM 871 N N . GLN A 1 115 ? 10.293 7.332 -1.049 1.00 89.00 115 GLN A N 1
ATOM 872 C CA . GLN A 1 115 ? 9.653 7.842 0.172 1.00 89.00 115 GLN A CA 1
ATOM 873 C C . GLN A 1 115 ? 10.648 7.982 1.332 1.00 89.00 115 GLN A C 1
ATOM 875 O O . GLN A 1 115 ? 10.627 8.994 2.033 1.00 89.00 115 GLN A O 1
ATOM 880 N N . VAL A 1 116 ? 11.556 7.016 1.504 1.00 89.31 116 VAL A N 1
ATOM 881 C CA . VAL A 1 116 ? 12.630 7.088 2.511 1.00 89.31 116 VAL A CA 1
ATOM 882 C C . VAL A 1 116 ? 13.589 8.242 2.207 1.00 89.31 116 VAL A C 1
ATOM 884 O O . VAL A 1 116 ? 13.900 9.034 3.097 1.00 89.31 116 VAL A O 1
ATOM 887 N N . GLY A 1 117 ? 14.018 8.387 0.950 1.00 90.06 117 GLY A N 1
ATOM 888 C CA . GLY A 1 117 ? 14.873 9.494 0.517 1.00 90.06 117 GLY A CA 1
ATOM 889 C C . GLY A 1 117 ? 14.213 10.862 0.721 1.00 90.06 117 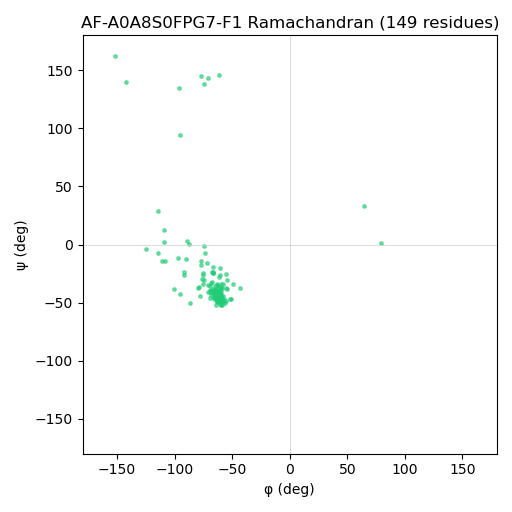GLY A C 1
ATOM 890 O O . GLY A 1 117 ? 14.847 11.784 1.234 1.00 90.06 117 GLY A O 1
ATOM 891 N N . ALA A 1 118 ? 12.922 10.984 0.401 1.00 90.06 118 ALA A N 1
ATOM 892 C CA . ALA A 1 118 ? 12.146 12.199 0.631 1.00 90.06 118 ALA A CA 1
ATOM 893 C C . ALA A 1 118 ? 12.016 12.525 2.127 1.00 90.06 118 ALA A C 1
ATOM 895 O O . ALA A 1 118 ? 12.206 13.677 2.518 1.00 90.06 118 ALA A O 1
ATOM 896 N N . ALA A 1 119 ? 11.754 11.525 2.975 1.00 90.12 119 ALA A N 1
ATOM 897 C CA . ALA A 1 119 ? 11.720 11.700 4.425 1.00 90.12 119 ALA A CA 1
ATOM 898 C C . ALA A 1 119 ? 13.072 12.198 4.961 1.00 90.12 119 ALA A C 1
ATOM 900 O O . ALA A 1 119 ? 13.123 13.172 5.710 1.00 90.12 119 ALA A O 1
ATOM 901 N N . LEU A 1 120 ? 14.179 11.605 4.513 1.00 89.88 120 LEU A N 1
ATOM 902 C CA . LEU A 1 120 ? 15.522 12.013 4.920 1.00 89.88 120 LEU A CA 1
ATOM 903 C C . LEU A 1 120 ? 15.860 13.446 4.460 1.00 89.88 120 LEU A C 1
ATOM 905 O O . LEU A 1 120 ? 16.379 14.248 5.240 1.00 89.88 120 LEU A O 1
ATOM 909 N N . ALA A 1 121 ? 15.502 13.804 3.224 1.00 92.31 121 ALA A N 1
ATOM 910 C CA . ALA A 1 121 ? 15.675 15.158 2.701 1.00 92.31 121 ALA A CA 1
ATOM 911 C C . ALA A 1 121 ? 14.856 16.194 3.494 1.00 92.31 121 ALA A C 1
ATOM 913 O O . ALA A 1 121 ? 15.366 17.266 3.830 1.00 92.31 121 ALA A O 1
ATOM 914 N N . LEU A 1 122 ? 13.605 15.871 3.842 1.00 92.50 122 LEU A N 1
ATOM 915 C CA . LEU A 1 122 ? 12.763 16.719 4.689 1.00 92.50 122 LEU A CA 1
ATOM 916 C C . LEU A 1 122 ? 13.340 16.863 6.099 1.00 92.50 122 LEU A C 1
ATOM 918 O O . LEU A 1 122 ? 13.334 17.968 6.634 1.00 92.50 122 LEU A O 1
ATOM 922 N N . TYR A 1 123 ? 13.881 15.790 6.683 1.00 88.50 123 TYR A N 1
ATOM 923 C CA . TYR A 1 123 ? 14.514 15.833 8.001 1.00 88.50 123 TYR A CA 1
ATOM 924 C C . TYR A 1 123 ? 15.709 16.795 8.041 1.00 88.50 123 TYR A C 1
ATOM 926 O O . TYR A 1 123 ? 15.811 17.602 8.967 1.00 88.50 123 TYR A O 1
ATOM 934 N N . TRP A 1 124 ? 16.586 16.748 7.030 1.00 91.56 124 TRP A N 1
ATOM 935 C CA . TRP A 1 124 ? 17.734 17.658 6.940 1.00 91.56 124 TRP A CA 1
ATOM 936 C C . TRP A 1 124 ? 17.346 19.099 6.616 1.00 91.56 124 TRP A C 1
ATOM 938 O O . TRP A 1 124 ? 17.980 20.023 7.120 1.00 91.56 124 TRP A O 1
ATOM 948 N N . ARG A 1 125 ? 16.302 19.308 5.806 1.00 93.62 125 ARG A N 1
ATOM 949 C CA . ARG A 1 125 ? 15.812 20.651 5.466 1.00 93.62 125 ARG A CA 1
ATOM 950 C C . ARG A 1 125 ? 15.020 21.300 6.607 1.00 93.62 125 ARG A C 1
ATOM 952 O O . ARG A 1 125 ? 14.940 22.525 6.677 1.00 93.62 125 ARG A O 1
ATOM 959 N N . ALA A 1 126 ? 14.406 20.507 7.481 1.00 91.94 126 ALA A N 1
ATOM 960 C CA . ALA A 1 126 ? 13.565 21.001 8.559 1.00 91.94 126 ALA A CA 1
ATOM 961 C C . ALA A 1 126 ? 14.385 21.621 9.705 1.00 91.94 126 ALA A C 1
ATOM 963 O O . ALA A 1 126 ? 15.399 21.083 10.164 1.00 91.94 126 ALA A O 1
ATOM 964 N N . GLN A 1 127 ? 13.901 22.752 10.227 1.00 91.50 127 GLN A N 1
ATOM 965 C CA . GLN A 1 127 ? 14.545 23.432 11.351 1.00 91.50 127 GLN A CA 1
ATOM 966 C C . GLN A 1 127 ? 14.576 22.519 12.594 1.00 91.50 127 GLN A C 1
ATOM 968 O O . GLN A 1 127 ? 13.611 21.773 12.808 1.00 91.50 127 GLN A O 1
ATOM 973 N N . PRO A 1 128 ? 15.630 22.589 13.436 1.00 84.12 128 PRO A N 1
ATOM 974 C CA . PRO A 1 128 ? 15.816 21.718 14.603 1.00 84.12 128 PRO A CA 1
ATOM 975 C C . PRO A 1 128 ? 14.604 21.595 15.537 1.00 84.12 128 PRO A C 1
ATOM 977 O O . PRO A 1 128 ? 14.359 20.515 16.065 1.00 84.12 128 PRO A O 1
ATOM 980 N N . HIS A 1 129 ? 13.817 22.665 15.683 1.00 87.19 129 HIS A N 1
ATOM 981 C CA . HIS A 1 129 ? 12.659 22.728 16.583 1.00 87.19 129 HIS A CA 1
ATOM 982 C C . HIS A 1 129 ? 11.304 22.748 15.858 1.00 87.19 129 HIS A C 1
ATOM 984 O O . HIS A 1 129 ? 10.277 23.033 16.464 1.00 87.19 129 HIS A O 1
ATOM 990 N N . SER A 1 130 ? 11.278 22.463 14.554 1.00 91.06 130 SER A N 1
ATOM 991 C CA . SER A 1 130 ? 10.025 22.443 13.794 1.00 91.06 130 SER A CA 1
ATOM 992 C C . SER A 1 130 ? 9.208 21.174 14.061 1.00 91.06 130 SER A C 1
ATOM 994 O O . SER A 1 130 ? 9.754 20.073 14.183 1.00 91.06 130 SER A O 1
ATOM 996 N N . ALA A 1 131 ? 7.879 21.313 14.064 1.00 89.81 131 ALA A N 1
ATOM 997 C CA . ALA A 1 131 ? 6.956 20.178 14.145 1.00 89.81 131 ALA A CA 1
ATOM 998 C C . ALA A 1 131 ? 7.214 19.149 13.028 1.00 89.81 131 ALA A C 1
ATOM 1000 O O . ALA A 1 131 ? 7.197 17.947 13.286 1.00 89.81 131 ALA A O 1
ATOM 1001 N N . LEU A 1 132 ? 7.556 19.622 11.822 1.00 87.69 132 LEU A N 1
ATOM 1002 C CA . LEU A 1 132 ? 7.918 18.785 10.676 1.00 87.69 132 LEU A CA 1
ATOM 1003 C C . LEU A 1 132 ? 9.091 17.849 10.995 1.00 87.69 132 LEU A C 1
ATOM 1005 O O . LEU A 1 132 ? 9.013 16.653 10.728 1.00 87.69 132 LEU A O 1
ATOM 1009 N N . ARG A 1 133 ? 10.164 18.360 11.614 1.00 86.75 133 ARG A N 1
ATOM 1010 C CA . ARG A 1 133 ? 11.330 17.536 11.963 1.00 86.75 133 ARG A CA 1
ATOM 1011 C C . ARG A 1 133 ? 10.981 16.463 12.992 1.00 86.75 133 ARG A C 1
ATOM 1013 O O . ARG A 1 133 ? 11.466 15.340 12.878 1.00 86.75 133 ARG A O 1
ATOM 1020 N N . SER A 1 134 ? 10.129 16.789 13.967 1.00 87.38 134 SER A N 1
ATOM 1021 C CA . SER A 1 134 ? 9.648 15.828 14.969 1.00 87.38 134 SER A CA 1
ATOM 1022 C C . SER A 1 134 ? 8.784 14.729 14.340 1.00 87.38 134 SER A C 1
ATOM 1024 O O . SER A 1 134 ? 9.012 13.548 14.600 1.00 87.38 134 SER A O 1
ATOM 1026 N N . GLN A 1 135 ? 7.853 15.105 13.457 1.00 89.19 135 GLN A N 1
ATOM 1027 C CA . GLN A 1 135 ? 6.978 14.174 12.738 1.00 89.19 135 GLN A CA 1
ATOM 1028 C C . GLN A 1 135 ? 7.769 13.235 11.822 1.00 89.19 135 GLN A C 1
ATOM 1030 O O . GLN A 1 135 ? 7.595 12.021 11.890 1.00 89.19 135 GLN A O 1
ATOM 1035 N N . VAL A 1 136 ? 8.684 13.779 11.014 1.00 88.75 136 VAL A N 1
ATOM 1036 C CA . VAL A 1 136 ? 9.537 12.988 10.115 1.00 88.75 136 VAL A CA 1
ATOM 1037 C C . VAL A 1 136 ? 10.452 12.056 10.912 1.00 88.75 136 VAL A C 1
ATOM 1039 O O . VAL A 1 136 ? 10.561 10.878 10.579 1.00 88.75 136 VAL A O 1
ATOM 1042 N N . ARG A 1 137 ? 11.050 12.538 12.011 1.00 82.56 137 ARG A N 1
ATOM 1043 C CA . ARG A 1 137 ? 11.849 11.698 12.915 1.00 82.56 137 ARG A CA 1
ATOM 1044 C C . ARG A 1 137 ? 11.018 10.549 13.485 1.00 82.56 137 ARG A C 1
ATOM 1046 O O . ARG A 1 137 ? 11.483 9.419 13.472 1.00 82.56 137 ARG A O 1
ATO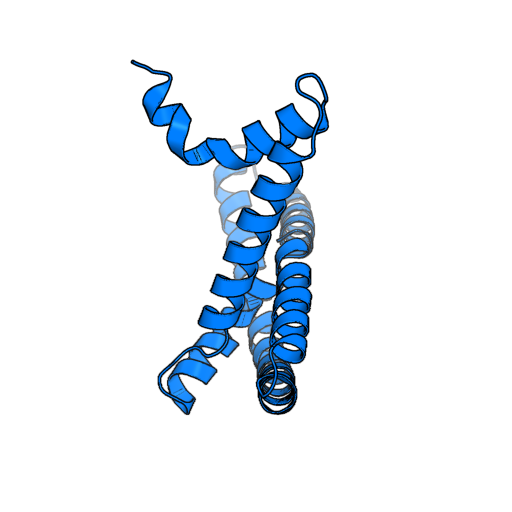M 1053 N N . GLY A 1 138 ? 9.799 10.824 13.952 1.00 82.69 138 GLY A N 1
ATOM 1054 C CA . GLY A 1 138 ? 8.882 9.795 14.448 1.00 82.69 138 GLY A CA 1
ATOM 1055 C C . GLY A 1 138 ? 8.534 8.753 13.381 1.00 82.69 138 GLY A C 1
ATOM 1056 O O . GLY A 1 138 ? 8.580 7.559 13.659 1.00 82.69 138 GLY A O 1
ATOM 1057 N N . ALA A 1 139 ? 8.274 9.195 12.149 1.00 80.06 139 ALA A N 1
ATOM 1058 C CA . ALA A 1 139 ? 7.942 8.324 11.023 1.00 80.06 139 ALA A CA 1
ATOM 1059 C C . ALA A 1 139 ? 9.119 7.446 10.550 1.00 80.06 139 ALA A C 1
ATOM 1061 O O . ALA A 1 139 ? 8.900 6.315 10.128 1.00 80.06 139 ALA A O 1
ATOM 1062 N N . MET A 1 140 ? 10.365 7.929 10.641 1.00 76.50 140 MET 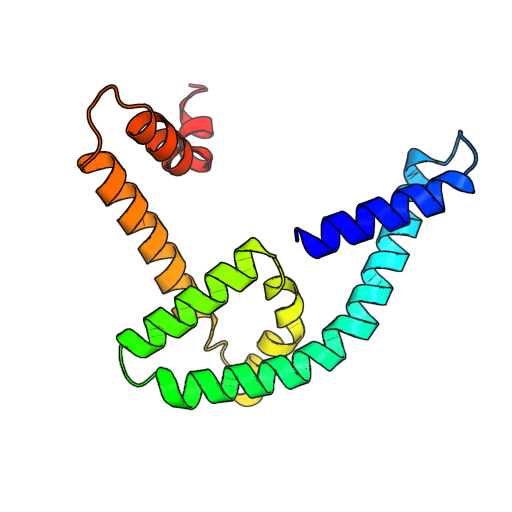A N 1
ATOM 1063 C CA . MET A 1 140 ? 11.562 7.152 10.274 1.00 76.50 140 MET A CA 1
ATOM 1064 C C . MET A 1 140 ? 11.952 6.102 11.328 1.00 76.50 140 MET A C 1
ATOM 1066 O O . MET A 1 140 ? 12.553 5.084 10.998 1.00 76.50 140 MET A O 1
ATOM 1070 N N . VAL A 1 141 ? 11.649 6.361 12.602 1.00 61.50 141 VAL A N 1
ATOM 1071 C CA . VAL A 1 141 ? 12.229 5.650 13.756 1.00 61.50 141 VAL A CA 1
ATOM 1072 C C . VAL A 1 141 ? 11.342 4.507 14.292 1.00 61.50 141 VAL A C 1
ATOM 1074 O O . VAL A 1 141 ? 11.804 3.676 15.079 1.00 61.50 141 VAL A O 1
ATOM 1077 N N . PHE A 1 142 ? 10.082 4.417 13.855 1.00 53.84 142 PHE A N 1
ATOM 1078 C CA . PHE A 1 142 ? 9.051 3.645 14.561 1.00 53.84 142 PHE A CA 1
ATOM 1079 C C . PHE A 1 142 ? 9.222 2.105 14.615 1.00 53.84 142 PHE A C 1
ATOM 1081 O O . PHE A 1 142 ? 8.762 1.531 15.598 1.00 53.84 142 PHE A O 1
ATOM 1088 N N . PRO A 1 143 ? 9.928 1.402 13.699 1.00 50.53 143 PRO A N 1
ATOM 1089 C CA . PRO A 1 143 ? 10.224 -0.025 13.906 1.00 50.53 143 PRO A CA 1
ATOM 1090 C C . PRO A 1 143 ? 11.566 -0.308 14.611 1.00 50.53 143 PRO A C 1
ATOM 1092 O O . PRO A 1 143 ? 11.724 -1.371 15.201 1.00 50.53 143 PRO A O 1
ATOM 1095 N N . VAL A 1 144 ? 12.550 0.601 14.552 1.00 44.97 144 VAL A N 1
ATOM 1096 C CA . VAL A 1 144 ? 13.953 0.285 14.912 1.00 44.97 144 VAL A CA 1
ATOM 1097 C C . VAL A 1 144 ? 14.340 0.759 16.314 1.00 44.97 144 VAL A C 1
ATOM 1099 O O . VAL A 1 144 ? 15.036 0.038 17.025 1.00 44.97 144 VAL A O 1
ATOM 1102 N N . CYS A 1 145 ? 13.884 1.929 16.774 1.00 43.22 145 CYS A N 1
ATOM 1103 C CA . CYS A 1 145 ? 14.324 2.429 18.085 1.00 43.22 145 CYS A CA 1
ATOM 1104 C C . CYS A 1 145 ? 13.449 1.996 19.261 1.00 43.22 145 CYS A C 1
ATOM 1106 O O . CYS A 1 145 ? 13.906 2.112 20.392 1.00 43.22 145 CYS A O 1
ATOM 1108 N N . LEU A 1 146 ? 12.252 1.440 19.048 1.00 44.81 146 LEU A N 1
ATOM 1109 C CA . LEU A 1 146 ? 11.465 0.881 20.160 1.00 44.81 146 LEU A CA 1
ATOM 1110 C C . LEU A 1 146 ? 12.141 -0.373 20.756 1.00 44.81 146 LEU A C 1
ATOM 1112 O O . LEU A 1 146 ? 11.998 -0.644 21.943 1.00 44.81 146 LEU A O 1
ATOM 1116 N N . ALA A 1 147 ? 12.982 -1.061 19.972 1.00 44.56 147 ALA A N 1
ATOM 1117 C CA . ALA A 1 147 ? 13.861 -2.133 20.446 1.00 44.56 147 ALA A CA 1
ATOM 1118 C C . ALA A 1 147 ? 15.116 -1.630 21.195 1.00 44.56 147 ALA A C 1
ATOM 1120 O O . ALA A 1 147 ? 15.745 -2.400 21.916 1.00 44.56 147 ALA A O 1
ATOM 1121 N N . LEU A 1 148 ? 15.484 -0.352 21.036 1.00 47.12 148 LEU A N 1
ATOM 1122 C CA . LEU A 1 148 ? 16.686 0.249 21.635 1.00 47.12 148 LEU A CA 1
ATOM 1123 C C . LEU A 1 148 ? 16.378 1.228 22.776 1.00 47.12 148 LEU A C 1
ATOM 1125 O O . LEU A 1 148 ? 17.277 1.564 23.532 1.00 47.12 148 LEU A O 1
ATOM 1129 N N . ALA A 1 149 ? 15.126 1.664 22.923 1.00 45.22 149 ALA A N 1
ATOM 1130 C CA . ALA A 1 149 ? 14.683 2.560 23.992 1.00 45.22 149 ALA A CA 1
ATOM 1131 C C . ALA A 1 149 ? 14.264 1.824 25.281 1.00 45.22 149 ALA A C 1
ATOM 1133 O O . ALA A 1 149 ? 13.857 2.475 26.237 1.00 45.22 149 ALA A O 1
ATOM 1134 N N . ASN A 1 150 ? 14.351 0.487 25.303 1.00 39.38 150 ASN A N 1
ATOM 1135 C CA . ASN A 1 150 ? 14.065 -0.346 26.477 1.00 39.38 150 ASN A CA 1
ATOM 1136 C C . ASN A 1 150 ? 15.320 -1.072 27.007 1.00 39.38 150 ASN A C 1
ATOM 1138 O O . ASN A 1 150 ? 15.228 -2.175 27.551 1.00 39.38 150 ASN A O 1
ATOM 1142 N N . ARG A 1 151 ? 16.497 -0.467 26.810 1.00 41.28 151 ARG A N 1
ATOM 1143 C CA . ARG A 1 151 ? 17.740 -0.803 27.510 1.00 41.28 151 ARG A CA 1
ATOM 1144 C C . ARG A 1 151 ? 18.343 0.447 28.126 1.00 41.28 151 ARG A C 1
ATOM 1146 O O . ARG A 1 151 ? 18.312 1.491 27.441 1.00 41.28 151 ARG A O 1
#

Solvent-accessible surface area (backbone atoms only — not comparable to full-atom values): 8228 Å² total; per-residue (Å²): 58,56,62,56,50,54,51,44,54,54,46,34,64,55,47,50,76,78,47,58,82,96,46,33,80,61,53,32,52,51,51,37,48,52,53,49,51,50,52,44,51,71,52,35,51,65,52,15,53,59,50,35,53,55,49,51,52,50,44,75,74,23,63,86,42,74,68,34,40,50,51,57,25,50,55,47,51,53,31,49,68,49,26,56,53,72,47,38,58,59,30,48,50,51,34,31,74,74,72,72,45,54,79,62,56,64,42,49,52,52,41,51,53,47,53,53,53,50,45,52,52,48,40,72,71,34,54,95,86,36,71,66,25,54,52,41,50,52,70,74,38,67,84,66,46,68,76,57,72,79,112